Protein AF-A0A7V4PQV2-F1 (afdb_monomer_lite)

Sequence (59 aa):
PLRKLAALWRAGEPIEKLMQIVQAEDVKASPQIGRNDPCPCGSGKKYKRCCLRVAARQN

pLDDT: mean 77.43, std 12.52, range [58.88, 95.19]

Radius of gyration: 20.75 Å; chains: 1; bounding box: 43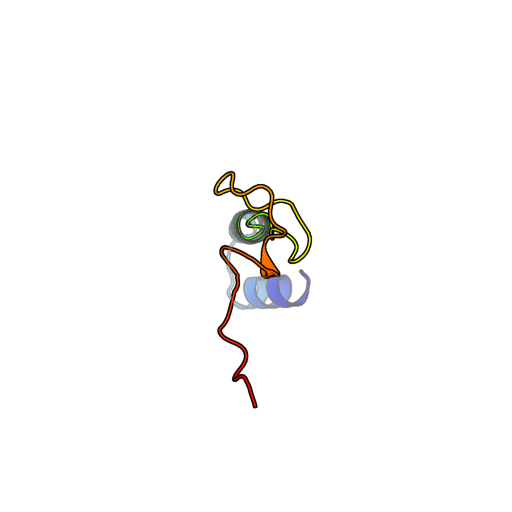×31×45 Å

Secondary structure (DSSP, 8-state):
-HHHHHHHHHHT--THHHHHHHHHHHTT------TTSBPTTS-SSBGGGTTT-------

Foldseek 3Di:
DVVVVVVCVVVVHDPVVVVVVVVVVVVPCPPPQDQQDQPPVPPRHRNCVPVVVPPDPDD

Structure (mmCIF, N/CA/C/O backbone):
data_AF-A0A7V4PQV2-F1
#
_entry.id   AF-A0A7V4PQV2-F1
#
loop_
_atom_site.group_PDB
_atom_site.id
_atom_site.type_symbol
_atom_site.label_atom_id
_atom_site.label_alt_id
_atom_site.label_comp_id
_atom_site.label_asym_id
_atom_site.label_entity_id
_atom_site.label_seq_id
_atom_site.pdbx_PDB_ins_code
_atom_site.Cartn_x
_atom_site.Cartn_y
_atom_site.Cartn_z
_atom_site.occupancy
_atom_site.B_iso_or_equiv
_atom_site.auth_seq_id
_atom_site.auth_comp_id
_atom_site.auth_asym_id
_atom_site.auth_atom_id
_atom_site.pdbx_PDB_model_num
ATOM 1 N N . PRO A 1 1 ? 2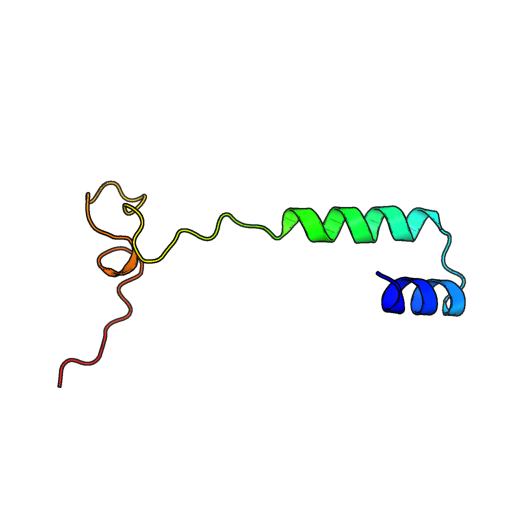1.315 0.018 -6.728 1.00 65.75 1 PRO A N 1
ATOM 2 C CA . PRO A 1 1 ? 22.002 1.067 -7.520 1.00 65.75 1 PRO A CA 1
ATOM 3 C C . PRO A 1 1 ? 23.248 0.572 -8.293 1.00 65.75 1 PRO A C 1
ATOM 5 O O . PRO A 1 1 ? 23.140 0.354 -9.493 1.00 65.75 1 PRO A O 1
ATOM 8 N N . LEU A 1 2 ? 24.395 0.309 -7.645 1.00 67.50 2 LEU A N 1
ATOM 9 C CA . LEU A 1 2 ? 25.667 0.025 -8.348 1.00 67.50 2 LEU A CA 1
ATOM 10 C C . LEU A 1 2 ? 25.702 -1.317 -9.107 1.00 67.50 2 LEU A C 1
ATOM 12 O O . LEU A 1 2 ? 26.203 -1.386 -10.226 1.00 67.50 2 LEU A O 1
ATOM 16 N N . ARG A 1 3 ? 25.110 -2.384 -8.545 1.00 69.56 3 ARG A N 1
ATOM 17 C CA . ARG A 1 3 ? 25.055 -3.709 -9.206 1.00 69.56 3 ARG A CA 1
ATOM 18 C C . ARG A 1 3 ? 24.238 -3.692 -10.506 1.00 69.56 3 ARG A C 1
ATOM 20 O O . ARG A 1 3 ? 24.580 -4.410 -11.438 1.00 69.56 3 ARG A O 1
ATOM 27 N N . LYS A 1 4 ? 23.189 -2.860 -10.575 1.00 66.56 4 LYS A N 1
ATOM 28 C CA . LYS A 1 4 ? 22.369 -2.668 -11.784 1.00 66.56 4 LYS A CA 1
ATOM 29 C C . LYS A 1 4 ? 23.114 -1.839 -12.836 1.00 66.56 4 LYS A C 1
ATOM 31 O O . LYS A 1 4 ? 23.078 -2.192 -14.008 1.00 66.56 4 LYS A O 1
ATOM 36 N N . LEU A 1 5 ? 23.860 -0.817 -12.406 1.00 69.19 5 LEU A N 1
ATOM 37 C CA . LEU A 1 5 ? 24.708 0.002 -13.279 1.00 69.19 5 LEU A CA 1
ATOM 38 C C . LEU A 1 5 ? 25.744 -0.855 -14.029 1.00 69.19 5 LEU A C 1
ATOM 40 O O . LEU A 1 5 ? 25.878 -0.750 -15.242 1.00 69.19 5 LEU A O 1
ATOM 44 N N . ALA A 1 6 ? 26.404 -1.779 -13.322 1.00 74.31 6 ALA A N 1
ATOM 45 C CA . ALA A 1 6 ? 27.372 -2.701 -13.918 1.00 74.31 6 ALA A CA 1
ATOM 46 C C . ALA A 1 6 ? 26.746 -3.691 -14.920 1.00 74.31 6 ALA A C 1
ATOM 48 O O . ALA A 1 6 ? 27.413 -4.115 -15.858 1.00 74.31 6 ALA A O 1
ATOM 49 N N . ALA A 1 7 ? 25.481 -4.083 -14.735 1.00 72.69 7 ALA A N 1
ATOM 50 C CA . ALA A 1 7 ? 24.774 -4.938 -15.689 1.00 72.69 7 ALA A CA 1
ATOM 51 C C . ALA A 1 7 ? 24.427 -4.182 -16.982 1.00 72.69 7 ALA A C 1
ATOM 53 O O . ALA A 1 7 ? 24.603 -4.727 -18.065 1.00 72.69 7 ALA A O 1
ATOM 54 N N . LEU A 1 8 ? 24.006 -2.920 -16.869 1.00 68.56 8 LEU A N 1
ATOM 55 C CA . LEU A 1 8 ? 23.660 -2.073 -18.016 1.00 68.56 8 LEU A CA 1
ATOM 56 C C . LEU A 1 8 ? 24.892 -1.710 -18.849 1.00 68.56 8 LEU A C 1
ATOM 58 O O . LEU A 1 8 ? 24.846 -1.803 -20.072 1.00 68.56 8 LEU A O 1
ATOM 62 N N . TRP A 1 9 ? 26.022 -1.438 -18.188 1.00 72.19 9 TRP A N 1
ATOM 63 C CA . TRP A 1 9 ? 27.302 -1.214 -18.866 1.00 72.19 9 TRP A CA 1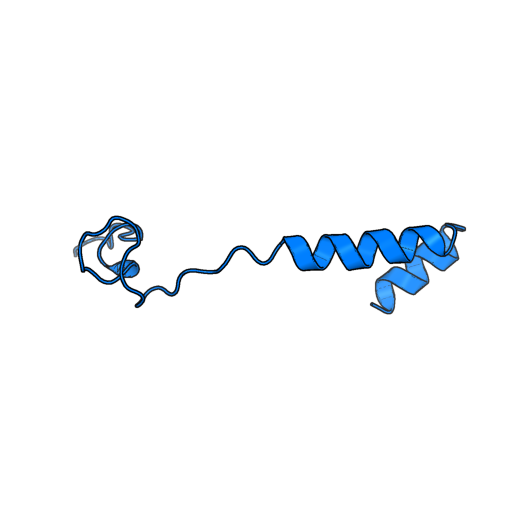
ATOM 64 C C . TRP A 1 9 ? 27.786 -2.453 -19.639 1.00 72.19 9 TRP A C 1
ATOM 66 O O . TRP A 1 9 ? 28.319 -2.325 -20.734 1.00 72.19 9 TRP A O 1
ATOM 76 N N . ARG A 1 10 ? 27.555 -3.667 -19.114 1.00 74.56 10 ARG A N 1
ATOM 77 C CA . ARG A 1 10 ? 27.873 -4.923 -19.825 1.00 74.56 10 ARG A CA 1
ATOM 78 C C . ARG A 1 10 ? 26.909 -5.246 -20.966 1.00 74.56 10 ARG A C 1
ATOM 80 O O . ARG A 1 10 ? 27.306 -5.934 -21.896 1.00 74.56 10 ARG A O 1
ATOM 87 N N . ALA A 1 11 ? 25.662 -4.794 -20.878 1.00 78.62 11 ALA A N 1
ATOM 88 C CA . 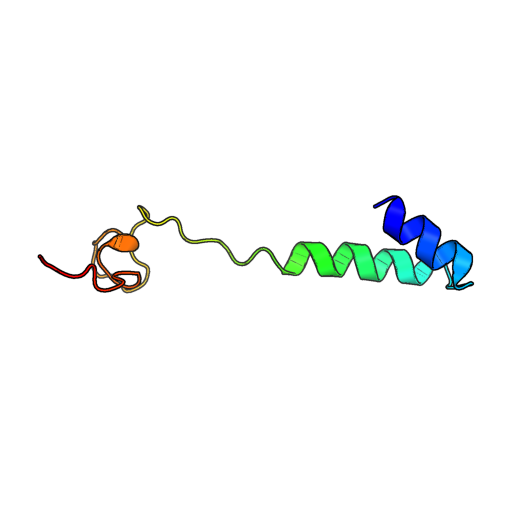ALA A 1 11 ? 24.634 -5.046 -21.884 1.00 78.62 11 ALA A CA 1
ATOM 89 C C . ALA A 1 11 ? 24.665 -4.041 -23.054 1.00 78.62 11 ALA A C 1
ATOM 91 O O . ALA A 1 11 ? 23.918 -4.219 -24.010 1.00 78.62 11 ALA A O 1
ATOM 92 N N . GLY A 1 12 ? 25.502 -2.995 -22.989 1.00 80.25 12 GLY A N 1
ATOM 93 C CA . GLY A 1 12 ? 25.540 -1.934 -24.003 1.00 80.25 12 GLY A CA 1
ATOM 94 C C . GLY A 1 12 ? 24.256 -1.101 -24.054 1.00 80.25 12 GLY A C 1
ATOM 95 O O . GLY A 1 12 ? 23.944 -0.499 -25.077 1.00 80.25 12 GLY A O 1
ATOM 96 N N . GLU A 1 13 ? 23.486 -1.094 -22.967 1.00 72.75 13 GLU A N 1
ATOM 97 C CA . GLU A 1 13 ? 22.201 -0.405 -22.901 1.00 72.75 13 GLU A CA 1
ATOM 98 C C . GLU A 1 13 ? 22.414 1.095 -22.634 1.00 72.75 13 GLU A C 1
ATOM 100 O O . GLU A 1 13 ? 23.238 1.452 -21.783 1.00 72.75 13 GLU A O 1
ATOM 105 N N . PRO A 1 14 ? 21.677 1.983 -23.326 1.00 76.50 14 PRO A N 1
ATOM 106 C CA . PRO A 1 14 ? 21.849 3.424 -23.200 1.00 76.50 14 PRO A CA 1
ATOM 107 C C . PRO A 1 14 ? 21.481 3.920 -21.796 1.00 76.50 14 PRO A C 1
ATOM 109 O O . PRO A 1 14 ? 20.609 3.367 -21.114 1.00 76.50 14 PRO A O 1
ATOM 112 N N . ILE A 1 15 ? 22.149 4.994 -21.366 1.00 71.12 15 ILE A N 1
ATOM 113 C CA . ILE A 1 15 ? 22.013 5.569 -20.022 1.00 71.12 15 ILE A CA 1
ATOM 114 C C . ILE A 1 15 ? 20.576 6.028 -19.729 1.00 71.12 15 ILE A C 1
ATOM 116 O O . ILE A 1 15 ? 20.144 5.973 -18.581 1.00 71.12 15 ILE A O 1
ATOM 120 N N . GLU A 1 16 ? 19.783 6.357 -20.752 1.00 71.69 16 GLU A N 1
ATOM 121 C CA . GLU A 1 16 ? 18.359 6.692 -20.623 1.00 71.69 16 GLU A CA 1
ATOM 122 C C . GLU A 1 16 ? 17.541 5.569 -19.956 1.00 71.69 16 GLU A C 1
ATOM 124 O O . GLU A 1 16 ? 16.593 5.833 -19.210 1.00 71.69 16 GLU A O 1
ATOM 129 N N . LYS A 1 17 ? 17.930 4.302 -20.142 1.00 77.81 17 LYS A N 1
ATOM 130 C CA . LYS A 1 17 ? 17.236 3.145 -19.554 1.00 77.81 17 LYS A CA 1
ATOM 131 C C . LYS A 1 17 ? 17.429 3.052 -18.036 1.00 77.81 17 LYS A C 1
ATOM 133 O O . LYS A 1 17 ? 16.574 2.505 -17.341 1.00 77.81 17 LYS A O 1
ATOM 138 N N . LEU A 1 18 ? 18.507 3.631 -17.491 1.00 73.19 18 LEU A N 1
ATOM 139 C CA . LEU A 1 18 ? 18.718 3.726 -16.039 1.00 73.19 18 LEU A CA 1
ATOM 140 C C . LEU A 1 18 ? 17.635 4.569 -15.363 1.00 73.19 18 LEU A C 1
ATOM 142 O O . LEU A 1 18 ? 17.170 4.204 -14.284 1.00 73.19 18 LEU A O 1
ATOM 146 N N . MET A 1 19 ? 17.207 5.659 -16.002 1.00 72.19 19 MET A N 1
ATOM 147 C CA . MET A 1 19 ? 16.226 6.585 -15.433 1.00 72.19 19 MET A CA 1
ATOM 148 C C . MET A 1 19 ? 14.859 5.915 -15.236 1.00 72.19 19 MET A C 1
ATOM 150 O O . MET A 1 19 ? 14.217 6.106 -14.205 1.00 72.19 19 MET A O 1
ATOM 154 N N . GLN A 1 20 ? 14.455 5.052 -16.171 1.00 70.81 20 GLN A N 1
ATOM 155 C CA . GLN A 1 20 ? 13.208 4.282 -16.078 1.00 70.81 20 GLN A CA 1
ATOM 156 C C . GLN A 1 20 ? 13.241 3.242 -14.948 1.00 70.81 20 GLN A C 1
ATOM 158 O O . GLN A 1 20 ? 12.240 3.012 -14.273 1.00 70.81 20 GLN A O 1
ATOM 163 N N . ILE A 1 21 ? 14.402 2.623 -14.714 1.00 71.19 21 ILE A N 1
ATOM 164 C CA . ILE A 1 21 ? 14.568 1.607 -13.668 1.00 71.19 21 ILE A CA 1
ATOM 165 C C . ILE A 1 21 ? 14.461 2.224 -12.272 1.00 71.19 21 ILE A C 1
ATOM 167 O O . ILE A 1 21 ? 13.896 1.584 -11.390 1.00 71.19 21 ILE A O 1
ATOM 171 N N . VAL A 1 22 ? 14.977 3.442 -12.077 1.00 72.38 22 VAL A N 1
ATOM 172 C CA . VAL A 1 22 ? 14.866 4.162 -10.797 1.00 72.38 22 VAL A CA 1
ATOM 173 C C . VAL A 1 22 ? 13.404 4.516 -10.509 1.00 72.38 22 VAL A C 1
ATOM 175 O O . VAL A 1 22 ? 12.903 4.197 -9.438 1.00 72.38 22 VAL A O 1
ATOM 178 N N . GLN A 1 23 ? 12.682 5.060 -11.494 1.00 67.19 23 GLN A N 1
ATOM 179 C CA . GLN A 1 23 ? 11.277 5.463 -11.320 1.00 67.19 23 GLN A CA 1
ATOM 180 C C . GLN A 1 23 ? 10.335 4.288 -11.001 1.00 67.19 23 GLN A C 1
ATOM 182 O O . GLN A 1 23 ? 9.360 4.447 -10.268 1.00 67.19 23 GLN A O 1
ATOM 187 N N . ALA A 1 24 ? 10.612 3.090 -11.523 1.00 62.88 24 ALA A N 1
ATOM 188 C CA . ALA A 1 24 ? 9.789 1.906 -11.269 1.00 62.88 24 ALA A CA 1
ATOM 189 C C . ALA A 1 24 ? 9.925 1.346 -9.836 1.00 62.88 24 ALA A C 1
ATOM 191 O O . ALA A 1 24 ? 9.070 0.571 -9.399 1.00 62.88 24 ALA A O 1
ATOM 192 N N . GLU A 1 25 ? 10.984 1.703 -9.100 1.00 60.53 25 GLU A N 1
ATOM 193 C CA . GLU A 1 25 ? 11.180 1.264 -7.712 1.00 60.53 25 GLU A CA 1
ATOM 194 C C . GLU A 1 25 ? 10.281 2.046 -6.736 1.00 60.53 25 GLU A C 1
ATOM 196 O O . GLU A 1 25 ? 9.760 1.451 -5.790 1.00 60.53 25 GLU A O 1
ATOM 201 N N . ASP A 1 26 ? 10.002 3.324 -7.016 1.00 61.50 26 ASP A N 1
ATOM 202 C CA . ASP A 1 26 ? 9.224 4.208 -6.134 1.00 61.50 26 ASP A CA 1
ATOM 203 C C . ASP A 1 26 ? 7.718 3.876 -6.106 1.00 61.50 26 ASP A C 1
ATOM 205 O O . ASP A 1 26 ? 7.042 4.059 -5.093 1.00 61.50 26 ASP A O 1
ATOM 209 N N . VAL A 1 27 ? 7.179 3.297 -7.185 1.00 61.09 27 VAL A N 1
ATOM 210 C CA . VAL A 1 27 ? 5.737 2.993 -7.317 1.00 61.09 27 VAL A CA 1
ATOM 211 C C . VAL A 1 27 ? 5.307 1.762 -6.498 1.00 61.09 27 VAL A C 1
ATOM 213 O O . VAL A 1 27 ? 4.123 1.564 -6.229 1.00 61.09 27 VAL A O 1
ATOM 216 N N . LYS A 1 28 ? 6.247 0.924 -6.039 1.00 59.88 2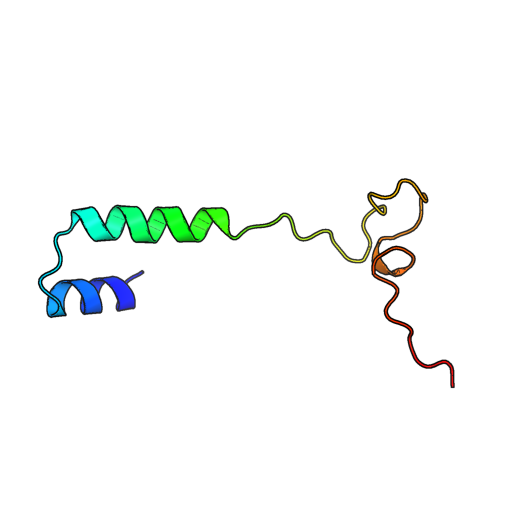8 LYS A N 1
ATOM 217 C CA . LYS A 1 28 ? 5.928 -0.294 -5.265 1.00 59.88 28 LYS A CA 1
ATOM 218 C C . LYS A 1 28 ? 5.696 -0.072 -3.772 1.00 59.88 28 LYS A C 1
ATOM 220 O O . LYS A 1 28 ? 5.404 -1.037 -3.062 1.00 59.88 28 LYS A O 1
ATOM 225 N N . ALA A 1 29 ? 5.770 1.161 -3.284 1.00 61.44 29 ALA A N 1
ATOM 226 C CA . ALA A 1 29 ? 5.372 1.479 -1.921 1.00 61.44 29 ALA A CA 1
ATOM 227 C C . ALA A 1 29 ? 3.842 1.608 -1.835 1.00 61.44 29 ALA A C 1
ATOM 229 O O . ALA A 1 29 ? 3.297 2.696 -1.664 1.00 61.44 29 ALA A O 1
ATOM 230 N N . SER A 1 30 ? 3.116 0.490 -1.946 1.00 66.00 30 SER A N 1
ATOM 231 C CA . SER A 1 30 ? 1.739 0.465 -1.443 1.00 66.00 30 SER A CA 1
ATOM 232 C C . SER A 1 30 ? 1.795 0.855 0.038 1.00 66.00 30 SER A C 1
ATOM 234 O O . SER A 1 30 ? 2.621 0.274 0.751 1.00 66.00 30 SER A O 1
ATOM 236 N N . PRO A 1 31 ? 0.976 1.807 0.524 1.00 69.62 31 PRO A N 1
ATOM 237 C CA . PRO A 1 31 ? 0.980 2.168 1.933 1.00 69.62 31 PRO A CA 1
ATOM 238 C C . PRO A 1 31 ? 0.688 0.906 2.742 1.00 69.62 31 PRO A C 1
ATOM 240 O O . PRO A 1 31 ? -0.415 0.354 2.702 1.00 69.62 31 PRO A O 1
ATOM 243 N N . GLN A 1 32 ? 1.714 0.395 3.421 1.00 79.94 32 GLN A N 1
ATOM 244 C CA . GLN A 1 32 ? 1.569 -0.765 4.278 1.00 79.94 32 GLN A CA 1
ATOM 245 C C . GLN A 1 32 ? 0.759 -0.320 5.485 1.00 79.94 32 GLN A C 1
ATOM 247 O O . GLN A 1 32 ? 1.292 0.286 6.410 1.00 79.94 32 GLN A O 1
ATOM 252 N N . ILE A 1 33 ? -0.542 -0.605 5.466 1.00 87.00 33 ILE A N 1
ATOM 253 C CA . ILE A 1 33 ? -1.379 -0.414 6.641 1.00 87.00 33 ILE A CA 1
ATOM 254 C C . ILE A 1 33 ? -0.813 -1.251 7.795 1.00 87.00 33 ILE A C 1
ATOM 256 O O . ILE A 1 33 ? -0.670 -2.478 7.714 1.00 87.00 33 ILE A O 1
ATOM 260 N N . GLY A 1 34 ? -0.457 -0.579 8.883 1.00 91.50 34 GLY A N 1
ATOM 261 C CA . GLY A 1 34 ? 0.098 -1.206 10.061 1.00 91.50 34 GLY A CA 1
ATOM 262 C 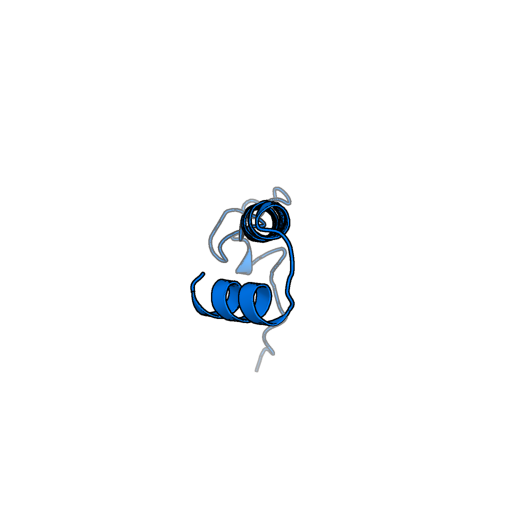C . GLY A 1 34 ? -0.930 -2.117 10.724 1.00 91.50 34 GLY A C 1
ATOM 263 O O . GLY A 1 34 ? -2.119 -1.822 10.828 1.00 91.50 34 GLY A O 1
ATOM 264 N N . ARG A 1 35 ? -0.471 -3.250 11.267 1.00 92.31 35 ARG A N 1
ATOM 265 C CA . ARG A 1 35 ? -1.330 -4.232 11.964 1.00 92.31 35 ARG A CA 1
ATOM 266 C C . ARG A 1 35 ? -2.168 -3.609 13.096 1.00 92.31 35 ARG A C 1
ATOM 268 O O . ARG A 1 35 ? -3.215 -4.150 13.450 1.00 92.31 35 ARG A O 1
ATOM 275 N N . ASN A 1 36 ? -1.705 -2.519 13.705 1.00 93.69 36 ASN A N 1
ATOM 276 C CA . ASN A 1 36 ? -2.383 -1.852 14.817 1.00 93.69 36 ASN A CA 1
ATOM 277 C C . ASN A 1 36 ? -3.225 -0.634 14.410 1.00 93.69 36 ASN A C 1
ATOM 279 O O . ASN A 1 36 ? -3.960 -0.153 15.273 1.00 93.69 36 ASN A O 1
ATOM 283 N N . ASP A 1 37 ? -3.145 -0.180 13.158 1.00 94.38 37 ASP A N 1
ATOM 284 C CA . ASP A 1 37 ? -3.880 0.989 12.667 1.00 94.38 37 ASP A CA 1
ATOM 285 C C . ASP A 1 37 ? -5.395 0.745 12.665 1.00 94.38 37 ASP A C 1
ATOM 287 O O . ASP A 1 37 ? -5.830 -0.418 12.636 1.00 94.38 37 ASP A O 1
ATOM 291 N N . PRO A 1 38 ? -6.225 1.804 12.729 1.00 95.12 38 PRO A N 1
ATOM 292 C CA . PRO A 1 38 ? -7.666 1.677 12.546 1.00 95.12 38 PRO A CA 1
ATOM 293 C C . PRO A 1 38 ? -7.978 1.015 11.201 1.00 95.12 38 PRO A C 1
ATOM 295 O O . PRO A 1 38 ? -7.374 1.311 10.173 1.00 95.12 38 PRO A O 1
ATOM 298 N N . CYS A 1 39 ? -8.920 0.076 11.211 1.00 95.19 39 CYS A N 1
ATOM 299 C CA . CYS A 1 39 ? -9.241 -0.699 10.025 1.00 95.19 39 CYS A CA 1
ATOM 300 C C . CYS A 1 39 ? -10.018 0.159 9.005 1.00 95.19 39 CYS A C 1
ATOM 302 O O . CYS A 1 39 ? -11.053 0.721 9.374 1.00 95.19 39 CYS A O 1
ATOM 304 N N . PRO A 1 40 ? -9.613 0.193 7.720 1.00 93.00 40 PRO A N 1
ATOM 305 C CA . PRO A 1 40 ? -10.201 1.062 6.695 1.00 93.00 40 PRO A CA 1
ATOM 306 C C . PRO A 1 40 ? -11.630 0.663 6.301 1.00 93.00 40 PRO A C 1
ATOM 308 O O . PRO A 1 40 ? -12.294 1.392 5.580 1.00 93.00 40 PRO A O 1
ATOM 311 N N . CYS A 1 41 ? -12.139 -0.469 6.799 1.00 93.69 41 CYS A N 1
ATOM 312 C CA . CYS A 1 41 ? -13.532 -0.889 6.626 1.00 93.69 41 CYS A CA 1
ATOM 313 C C . CYS A 1 41 ? -14.522 -0.154 7.552 1.00 93.69 41 CYS A C 1
ATOM 315 O O . CYS A 1 41 ? -15.695 -0.510 7.590 1.00 93.69 41 CYS A O 1
ATOM 317 N N . GLY A 1 42 ? -14.053 0.803 8.361 1.00 92.75 42 GLY A N 1
ATOM 318 C CA . GLY A 1 42 ? -14.908 1.598 9.249 1.00 92.75 42 GLY A CA 1
ATOM 319 C C . GLY A 1 42 ? -15.355 0.885 10.529 1.00 92.75 42 GLY A C 1
ATOM 320 O O . GLY A 1 42 ? -16.155 1.419 11.284 1.00 92.75 42 GLY A O 1
ATOM 321 N N . SER A 1 43 ? -14.821 -0.301 10.835 1.00 94.19 43 SER A N 1
ATOM 322 C CA . SER A 1 43 ? -15.240 -1.078 12.015 1.00 94.19 43 SER A CA 1
ATOM 323 C C . SER A 1 43 ? -14.788 -0.513 13.370 1.00 94.19 43 SER A C 1
ATOM 325 O O . SER A 1 43 ? -15.128 -1.083 14.408 1.00 94.19 43 SER A O 1
ATOM 327 N N . GLY A 1 44 ? -13.931 0.515 13.383 1.00 93.25 44 GLY A N 1
ATOM 328 C CA . GLY A 1 44 ? -13.290 1.047 14.596 1.00 93.25 44 GLY A CA 1
ATOM 329 C C . GLY A 1 44 ? -12.281 0.097 15.265 1.00 93.25 44 GLY A C 1
ATOM 330 O O . GLY A 1 44 ? -11.656 0.442 16.266 1.00 93.25 44 GLY A O 1
ATOM 331 N N . LYS A 1 45 ? -12.083 -1.114 14.730 1.00 94.62 45 LYS A N 1
ATOM 332 C CA . LYS A 1 45 ? -11.134 -2.109 15.252 1.00 94.62 45 LYS A CA 1
ATOM 333 C C . LYS A 1 45 ? -9.739 -1.886 14.664 1.00 94.62 45 LYS A C 1
ATOM 335 O O . LYS A 1 45 ? -9.595 -1.366 13.564 1.00 94.62 45 LYS A O 1
ATOM 340 N N . LYS A 1 46 ? -8.703 -2.366 15.364 1.00 94.44 46 LYS A N 1
ATOM 341 C CA . LYS A 1 46 ? -7.338 -2.464 14.810 1.00 94.44 46 LYS A CA 1
ATOM 342 C C . LYS A 1 46 ? -7.329 -3.407 13.603 1.00 94.44 46 LYS A C 1
ATOM 344 O O . LYS A 1 46 ? -7.967 -4.460 13.678 1.00 94.44 46 LYS A O 1
ATOM 349 N N . TYR A 1 47 ? -6.555 -3.100 12.564 1.00 94.38 47 TYR A N 1
ATOM 350 C CA . TYR A 1 47 ? -6.479 -3.866 11.315 1.00 94.38 47 TYR A CA 1
ATOM 351 C C . TYR A 1 47 ? -6.262 -5.374 11.554 1.00 94.38 47 TYR A C 1
ATOM 353 O O . TYR A 1 47 ? -7.027 -6.200 11.054 1.00 94.38 47 TYR A O 1
ATOM 361 N N . LYS A 1 48 ? -5.336 -5.748 12.454 1.00 92.88 48 LYS A N 1
ATOM 362 C CA . LYS A 1 48 ? -5.065 -7.144 12.874 1.00 92.88 48 LYS A CA 1
ATOM 363 C C . LYS A 1 48 ? -6.230 -7.889 13.520 1.00 92.88 48 LYS A C 1
ATOM 365 O O . LYS A 1 48 ? -6.191 -9.109 13.605 1.00 92.88 48 LYS A O 1
ATOM 370 N N . ARG A 1 49 ? -7.226 -7.173 14.043 1.00 93.12 49 ARG A N 1
ATOM 371 C CA . ARG A 1 49 ? -8.421 -7.743 14.691 1.00 93.12 49 ARG A CA 1
ATOM 372 C C . ARG A 1 49 ? -9.667 -7.647 13.809 1.00 93.12 49 ARG A C 1
ATOM 374 O O . ARG A 1 49 ? -10.753 -7.990 14.269 1.00 93.12 49 ARG A O 1
ATOM 381 N N . CYS A 1 50 ? -9.523 -7.157 12.581 1.00 94.31 50 CYS A N 1
ATOM 382 C CA . CYS A 1 50 ? -10.613 -6.996 11.632 1.00 94.31 50 CYS A CA 1
ATOM 383 C C . CYS A 1 50 ? -10.238 -7.624 10.285 1.00 94.31 50 CYS A C 1
ATOM 385 O O . CYS A 1 50 ? -10.230 -8.847 10.198 1.00 94.31 50 CYS A O 1
ATOM 387 N N . CYS A 1 51 ? -9.894 -6.836 9.263 1.00 92.69 51 CYS A N 1
ATOM 388 C CA . CYS A 1 51 ? -9.620 -7.350 7.918 1.00 92.69 51 CYS A CA 1
ATOM 389 C C . CYS A 1 51 ? -8.364 -8.233 7.829 1.00 92.69 51 CYS A C 1
ATOM 391 O O . CYS A 1 51 ? -8.290 -9.087 6.955 1.00 92.69 51 CYS A O 1
ATOM 393 N N . LEU A 1 52 ? -7.404 -8.085 8.748 1.00 90.56 52 LEU A N 1
ATOM 394 C CA . LEU A 1 52 ? -6.203 -8.926 8.815 1.00 90.56 52 LEU A CA 1
ATOM 395 C C . LEU A 1 52 ? -6.342 -10.060 9.848 1.00 90.56 52 LEU A C 1
ATOM 397 O O . LEU A 1 52 ? -5.346 -10.596 10.334 1.00 90.56 52 LEU A O 1
ATOM 401 N N . ARG A 1 53 ? -7.567 -10.427 10.244 1.00 83.88 53 ARG A N 1
ATOM 402 C CA . ARG A 1 53 ? -7.791 -11.572 11.133 1.00 83.88 53 ARG A CA 1
ATOM 403 C C . ARG A 1 53 ? -7.517 -12.872 10.368 1.00 83.88 53 ARG A C 1
ATOM 405 O O . ARG A 1 53 ? -8.434 -13.568 9.953 1.00 83.88 53 ARG A O 1
ATOM 412 N N . VAL A 1 54 ? -6.243 -13.218 10.211 1.00 78.69 54 VAL A N 1
ATOM 413 C CA . VAL A 1 54 ? -5.826 -14.596 9.941 1.00 78.69 54 VAL A CA 1
ATOM 414 C C . VAL A 1 54 ? -6.298 -15.424 11.127 1.00 78.69 54 VAL A C 1
ATOM 416 O O . VAL A 1 54 ? -5.959 -15.107 12.267 1.00 78.69 54 VAL A O 1
ATOM 419 N N . ALA A 1 55 ? -7.159 -16.410 10.881 1.00 62.12 55 ALA A N 1
ATOM 420 C CA . ALA A 1 55 ? -7.673 -17.295 11.913 1.00 62.12 55 ALA A CA 1
ATOM 421 C C . ALA A 1 55 ? -6.491 -17.960 12.636 1.00 62.12 55 ALA A C 1
ATOM 423 O O . ALA A 1 55 ? -5.907 -18.925 12.150 1.00 62.12 55 ALA A O 1
ATOM 424 N N . ALA A 1 56 ? -6.101 -17.413 13.788 1.00 59.81 56 ALA A N 1
ATOM 425 C CA . ALA A 1 56 ? -5.227 -18.112 14.705 1.00 59.81 56 ALA A CA 1
ATOM 426 C C . ALA A 1 56 ? -6.020 -19.332 15.173 1.00 59.81 56 ALA A C 1
ATOM 428 O O . ALA A 1 56 ? -7.128 -19.181 15.696 1.00 59.81 56 ALA A O 1
ATOM 429 N N . ARG A 1 57 ? -5.484 -20.526 14.906 1.00 62.50 57 ARG A N 1
ATOM 430 C CA . ARG A 1 57 ? -5.981 -21.779 15.471 1.00 62.50 57 ARG A CA 1
ATOM 431 C C . ARG A 1 57 ? -6.151 -21.563 16.973 1.00 62.50 57 ARG A C 1
ATOM 433 O O . ARG A 1 57 ? -5.178 -21.296 17.671 1.00 62.50 57 ARG A O 1
ATOM 440 N N . GLN A 1 58 ? -7.399 -21.588 17.416 1.00 58.88 58 GLN A N 1
ATOM 441 C CA . GLN A 1 58 ? -7.747 -21.655 18.825 1.00 58.88 58 GLN A CA 1
ATOM 442 C C . GLN A 1 58 ? -7.408 -23.086 19.243 1.00 58.88 58 GLN A C 1
ATOM 444 O O . GLN A 1 58 ? -8.023 -24.015 18.722 1.00 58.88 58 GLN A O 1
ATOM 449 N N . ASN A 1 59 ? -6.378 -23.250 20.070 1.00 59.81 59 ASN A N 1
ATOM 450 C CA . ASN A 1 59 ? -6.185 -24.453 20.870 1.00 59.81 59 ASN A CA 1
ATOM 451 C C . ASN A 1 59 ? -6.368 -24.054 22.326 1.00 59.81 59 ASN A C 1
ATOM 453 O O . ASN A 1 59 ? -5.675 -23.090 22.726 1.00 59.81 59 ASN A O 1
#